Protein AF-A0A2M8Z0W0-F1 (afdb_monomer_lite)

Foldseek 3Di:
DVVQVVLCCQAQVVQQDPVRHGNDDDWPAAAAEDDDPRGNDDDPPFKDWDDDPDFDDSQTDFCCVDPVRADPQLRDGTLNQQVLVVDPNSDDRYGRDDGWMAGSVVSHTHTRPPVCPVVCCLPVVVVVDDPPDDRPCDPVCPVVVVVVVD

Organism: NCBI:txid1286362

Radius of gyration: 17.63 Å; chains: 1; bounding box: 48×37×43 Å

pLDDT: mean 85.85, std 10.78, range [48.62, 96.5]

Structure (mmCIF, N/CA/C/O backbone):
data_AF-A0A2M8Z0W0-F1
#
_entry.id   AF-A0A2M8Z0W0-F1
#
loop_
_atom_site.group_PDB
_atom_site.id
_atom_site.type_symbol
_atom_site.label_atom_id
_atom_site.label_alt_id
_atom_site.label_comp_id
_atom_site.label_asym_id
_atom_site.label_entity_id
_atom_site.label_seq_id
_atom_site.pdbx_PDB_ins_code
_atom_site.Cartn_x
_atom_site.Cartn_y
_atom_site.Cartn_z
_atom_site.occupancy
_atom_site.B_iso_or_equiv
_atom_site.auth_seq_id
_atom_site.auth_comp_id
_atom_site.auth_asym_id
_atom_site.auth_atom_id
_atom_site.pdbx_PDB_model_num
ATOM 1 N N . MET A 1 1 ? 21.614 -16.793 -16.997 1.00 50.56 1 MET A N 1
ATOM 2 C CA . MET A 1 1 ? 22.663 -16.098 -16.211 1.00 50.56 1 MET A CA 1
ATOM 3 C C . MET A 1 1 ? 22.784 -14.624 -16.584 1.00 50.56 1 MET A C 1
ATOM 5 O O . MET A 1 1 ? 22.852 -13.829 -15.664 1.00 50.56 1 MET A O 1
ATOM 9 N N . ALA A 1 2 ? 22.764 -14.242 -17.869 1.00 58.88 2 ALA A N 1
ATOM 10 C CA . ALA A 1 2 ? 22.832 -12.830 -18.279 1.00 58.88 2 ALA A CA 1
ATOM 11 C C . ALA A 1 2 ? 21.636 -11.981 -17.793 1.00 58.88 2 ALA A C 1
ATOM 13 O O . ALA A 1 2 ? 21.838 -10.923 -17.215 1.00 58.88 2 ALA A O 1
ATOM 14 N N . GLU A 1 3 ? 20.414 -12.502 -17.926 1.00 66.62 3 GLU A N 1
ATOM 15 C CA . GLU A 1 3 ? 19.173 -11.793 -17.571 1.00 66.62 3 GLU A CA 1
ATOM 16 C C . GLU A 1 3 ? 19.078 -11.438 -16.075 1.00 66.62 3 GLU A C 1
ATOM 18 O O . GLU A 1 3 ? 18.750 -10.317 -15.714 1.00 66.62 3 GLU A O 1
ATOM 23 N N . GLY A 1 4 ? 19.462 -12.357 -15.180 1.00 65.56 4 GLY A N 1
ATOM 24 C CA . GLY A 1 4 ? 19.448 -12.093 -13.735 1.00 65.56 4 GLY A CA 1
ATOM 25 C C . GLY A 1 4 ? 20.476 -11.048 -13.284 1.00 65.56 4 GLY A C 1
ATOM 26 O O . GLY A 1 4 ? 20.225 -10.320 -12.328 1.00 65.56 4 GLY A O 1
ATOM 27 N N . ILE A 1 5 ? 21.618 -10.955 -13.976 1.00 73.12 5 ILE A N 1
ATOM 28 C CA . ILE A 1 5 ? 22.618 -9.911 -13.717 1.00 73.12 5 ILE A CA 1
ATOM 29 C C . ILE A 1 5 ? 22.076 -8.571 -14.197 1.00 73.12 5 ILE A C 1
ATOM 31 O O . ILE A 1 5 ? 22.091 -7.616 -13.440 1.00 73.12 5 ILE A O 1
ATOM 35 N N . GLU A 1 6 ? 21.542 -8.505 -15.413 1.00 77.69 6 GLU A N 1
ATOM 36 C CA . GLU A 1 6 ? 20.962 -7.278 -15.963 1.00 77.69 6 GLU A CA 1
ATOM 37 C C . GLU A 1 6 ? 19.828 -6.726 -15.089 1.00 77.69 6 GLU A C 1
ATOM 39 O O . GLU A 1 6 ? 19.795 -5.538 -14.778 1.00 77.69 6 GLU A O 1
ATOM 44 N N . VAL A 1 7 ? 18.950 -7.604 -14.608 1.00 72.81 7 VAL A N 1
ATOM 45 C CA . VAL A 1 7 ? 17.871 -7.257 -13.678 1.00 72.81 7 VAL A CA 1
ATOM 46 C C . VAL A 1 7 ? 18.428 -6.738 -12.345 1.00 72.81 7 VAL A C 1
ATOM 48 O O . VAL A 1 7 ? 17.967 -5.717 -11.837 1.00 72.81 7 VAL A O 1
ATOM 51 N N . PHE A 1 8 ? 19.470 -7.368 -11.793 1.00 74.12 8 PHE A N 1
ATOM 52 C CA . PHE A 1 8 ? 20.134 -6.852 -10.593 1.00 74.12 8 PHE A CA 1
ATOM 53 C C . PHE A 1 8 ? 20.763 -5.467 -10.823 1.00 74.12 8 PHE A C 1
ATOM 55 O O . PHE A 1 8 ? 20.612 -4.553 -10.012 1.00 74.12 8 PHE A O 1
ATOM 62 N N . GLU A 1 9 ? 21.469 -5.305 -11.935 1.00 80.56 9 GLU A N 1
ATOM 63 C CA . GLU A 1 9 ? 22.160 -4.074 -12.302 1.00 80.56 9 GLU A CA 1
ATOM 64 C C . GLU A 1 9 ? 21.176 -2.914 -12.476 1.00 80.56 9 GLU A C 1
ATOM 66 O O . GLU A 1 9 ? 21.396 -1.833 -11.931 1.00 80.56 9 GLU A O 1
ATOM 71 N N . ASN A 1 10 ? 20.056 -3.157 -13.156 1.00 79.81 10 ASN A N 1
ATOM 72 C CA . ASN A 1 10 ? 19.038 -2.145 -13.414 1.00 79.81 10 ASN A CA 1
ATOM 73 C C . ASN A 1 10 ? 18.260 -1.741 -12.152 1.00 79.81 10 ASN A C 1
ATOM 75 O O . ASN A 1 10 ? 17.876 -0.580 -12.040 1.00 79.81 10 ASN A O 1
ATOM 79 N N . THR A 1 11 ? 18.059 -2.662 -11.202 1.00 76.19 11 THR A N 1
ATOM 80 C CA . THR A 1 11 ? 17.194 -2.427 -10.030 1.00 76.19 11 THR A CA 1
ATOM 81 C C . THR A 1 11 ? 17.943 -2.091 -8.736 1.00 76.19 11 THR A C 1
ATOM 83 O O . THR A 1 11 ? 17.380 -1.459 -7.848 1.00 76.19 11 THR A O 1
ATOM 86 N N . PHE A 1 12 ? 19.200 -2.519 -8.566 1.00 80.12 12 PHE A N 1
ATOM 87 C CA . PHE A 1 12 ? 19.916 -2.355 -7.288 1.00 80.12 12 PHE A CA 1
ATOM 88 C C . PHE A 1 12 ? 21.160 -1.483 -7.383 1.00 80.12 12 PHE A C 1
ATOM 90 O O . PHE A 1 12 ? 21.545 -0.880 -6.377 1.00 80.12 12 PHE A O 1
ATOM 97 N N . ARG A 1 13 ? 21.814 -1.391 -8.551 1.00 82.50 13 ARG A N 1
ATOM 98 C CA . ARG A 1 13 ? 23.113 -0.705 -8.652 1.00 82.50 13 ARG A CA 1
ATOM 99 C C . ARG A 1 13 ? 23.037 0.745 -8.196 1.00 82.50 13 ARG A C 1
ATOM 101 O O . ARG A 1 13 ? 23.937 1.206 -7.504 1.00 82.50 13 ARG A O 1
ATOM 108 N N . HIS A 1 14 ? 21.964 1.451 -8.539 1.00 82.81 14 HIS A N 1
ATOM 109 C CA . HIS A 1 14 ? 21.802 2.861 -8.185 1.00 82.81 14 HIS A CA 1
ATOM 110 C C . HIS A 1 14 ? 21.625 3.091 -6.667 1.00 82.81 14 HIS A C 1
ATOM 112 O O . HIS A 1 14 ? 21.784 4.221 -6.199 1.00 82.81 14 HIS A O 1
ATOM 118 N N . GLN A 1 15 ? 21.319 2.046 -5.884 1.00 83.81 15 GLN A N 1
ATOM 119 C CA . GLN A 1 15 ? 21.233 2.130 -4.422 1.00 83.81 15 GLN A CA 1
ATOM 120 C C . GLN A 1 15 ? 22.614 2.048 -3.765 1.00 83.81 15 GLN A C 1
ATOM 122 O O . GLN A 1 15 ? 22.798 2.597 -2.680 1.00 83.81 15 GLN A O 1
ATOM 127 N N . ILE A 1 16 ? 23.600 1.423 -4.415 1.00 87.38 16 ILE A N 1
ATOM 128 C CA . ILE A 1 16 ? 24.968 1.292 -3.901 1.00 87.38 16 ILE A CA 1
ATOM 129 C C . ILE A 1 16 ? 25.791 2.485 -4.393 1.00 87.38 16 ILE A C 1
ATOM 131 O O . ILE A 1 16 ? 26.168 2.574 -5.560 1.00 87.38 16 ILE A O 1
ATOM 135 N N . GLN A 1 17 ? 26.062 3.425 -3.493 1.00 85.44 17 GLN A N 1
ATOM 136 C CA . GLN A 1 17 ? 26.842 4.621 -3.790 1.00 85.44 17 GLN A CA 1
ATOM 137 C C . GLN A 1 17 ? 28.337 4.288 -3.921 1.00 85.44 17 GLN A C 1
ATOM 139 O O . GLN A 1 17 ? 28.834 3.319 -3.345 1.00 85.44 17 GLN A O 1
ATOM 144 N N . ALA A 1 18 ? 29.083 5.127 -4.645 1.00 86.31 18 ALA A N 1
ATOM 145 C CA . ALA A 1 18 ? 30.526 4.945 -4.843 1.00 86.31 18 ALA A CA 1
ATOM 146 C C . ALA A 1 18 ? 31.340 4.982 -3.531 1.00 86.31 18 ALA A C 1
ATOM 148 O O . ALA A 1 18 ? 32.440 4.440 -3.478 1.00 86.31 18 ALA A O 1
ATOM 149 N N . ASP A 1 19 ? 30.799 5.600 -2.476 1.00 90.88 19 ASP A N 1
ATOM 150 C CA . ASP A 1 19 ? 31.383 5.648 -1.130 1.00 90.88 19 ASP A CA 1
ATOM 151 C C . ASP A 1 19 ? 31.017 4.427 -0.259 1.00 90.88 19 ASP A C 1
ATOM 153 O O . ASP A 1 19 ? 31.362 4.382 0.921 1.00 90.88 19 ASP A O 1
ATOM 157 N N . GLY A 1 20 ? 30.316 3.442 -0.830 1.00 87.00 20 GLY A N 1
ATOM 158 C CA . GLY A 1 20 ? 29.865 2.233 -0.145 1.00 87.00 20 GLY A CA 1
ATOM 159 C C . GLY A 1 20 ? 28.573 2.400 0.659 1.00 87.00 20 GLY A C 1
ATOM 160 O O . GLY A 1 20 ? 28.116 1.425 1.257 1.00 87.00 20 GLY A O 1
ATOM 161 N N . LYS A 1 21 ? 27.953 3.589 0.687 1.00 88.94 21 LYS A N 1
ATOM 162 C CA . LYS A 1 21 ? 26.647 3.769 1.338 1.00 88.94 21 LYS A CA 1
ATOM 163 C C . LYS A 1 21 ? 25.529 3.129 0.524 1.00 88.94 21 LYS A C 1
ATOM 165 O O . LYS A 1 21 ? 25.531 3.162 -0.704 1.00 88.94 21 LYS A O 1
ATOM 170 N N . ILE A 1 22 ? 24.524 2.618 1.227 1.00 86.69 22 ILE A N 1
ATOM 171 C CA . ILE A 1 22 ? 23.273 2.158 0.625 1.00 86.69 22 ILE A CA 1
ATOM 172 C C . ILE A 1 22 ? 22.246 3.280 0.768 1.00 86.69 22 ILE A C 1
ATOM 174 O O . ILE A 1 22 ? 21.864 3.638 1.882 1.00 86.69 22 ILE A O 1
ATOM 178 N N . LYS A 1 23 ? 21.799 3.838 -0.357 1.00 87.06 23 LYS A N 1
ATOM 179 C CA . LYS A 1 23 ? 20.665 4.760 -0.406 1.00 87.06 23 LYS A CA 1
ATOM 180 C C . LYS A 1 23 ? 19.391 3.946 -0.598 1.00 87.06 23 LYS A C 1
ATOM 182 O O . LYS A 1 23 ? 19.149 3.415 -1.680 1.00 87.06 23 LYS A O 1
ATOM 187 N N . VAL A 1 24 ? 18.594 3.844 0.460 1.00 83.25 24 VAL A N 1
ATOM 188 C CA . VAL A 1 24 ? 17.286 3.189 0.398 1.00 83.25 24 VAL A CA 1
ATOM 189 C C . VAL A 1 24 ? 16.349 4.038 -0.462 1.00 83.25 24 VAL A C 1
ATOM 191 O O . VAL A 1 24 ? 16.357 5.266 -0.373 1.00 83.25 24 VAL A O 1
ATOM 194 N N . GLN A 1 25 ? 15.586 3.379 -1.330 1.00 86.44 25 GLN A N 1
ATOM 195 C CA . GLN A 1 25 ? 14.558 4.023 -2.144 1.00 86.44 25 GLN A CA 1
ATOM 196 C C . GLN A 1 25 ? 13.426 4.607 -1.286 1.00 86.44 25 GLN A C 1
ATOM 198 O O . GLN A 1 25 ? 13.138 4.124 -0.191 1.00 86.44 25 GLN A O 1
ATOM 203 N N . ASP A 1 26 ? 12.739 5.599 -1.838 1.00 88.31 26 ASP A N 1
ATOM 204 C CA . ASP A 1 26 ? 11.516 6.158 -1.272 1.00 88.31 26 ASP A CA 1
ATOM 205 C C . ASP A 1 26 ? 10.283 5.276 -1.543 1.00 88.31 26 ASP A C 1
ATOM 207 O O . ASP A 1 26 ? 10.241 4.503 -2.504 1.00 88.31 26 ASP A O 1
ATOM 211 N N . ASN A 1 27 ? 9.232 5.444 -0.729 1.00 89.75 27 ASN A N 1
ATOM 212 C CA . ASN A 1 27 ? 7.917 4.862 -1.018 1.00 89.75 27 ASN A CA 1
ATOM 213 C C . ASN A 1 27 ? 7.336 5.468 -2.310 1.00 89.75 27 ASN A C 1
ATOM 215 O O . ASN A 1 27 ? 7.339 6.688 -2.486 1.00 89.75 27 ASN A O 1
ATOM 219 N N . PHE A 1 28 ? 6.809 4.627 -3.199 1.00 92.69 28 PHE A N 1
ATOM 220 C CA . PHE A 1 28 ? 6.215 5.076 -4.462 1.00 92.69 28 PHE A CA 1
ATOM 221 C C . PHE A 1 28 ? 4.763 5.536 -4.279 1.00 92.69 28 PHE A C 1
ATOM 223 O O . PHE A 1 28 ? 4.343 6.548 -4.833 1.00 92.69 28 PHE A O 1
ATOM 230 N N . PHE A 1 29 ? 4.012 4.839 -3.425 1.00 93.31 29 PHE A N 1
ATOM 231 C CA . PHE A 1 29 ? 2.618 5.122 -3.115 1.00 93.31 29 PHE A CA 1
ATOM 232 C C . PHE A 1 29 ? 2.517 5.761 -1.726 1.00 93.31 29 PHE A C 1
ATOM 234 O O . PHE A 1 29 ? 2.493 5.073 -0.707 1.00 93.31 29 PHE A O 1
ATOM 241 N N . LYS A 1 30 ? 2.456 7.096 -1.686 1.00 89.75 30 LYS A N 1
ATOM 242 C CA . LYS A 1 30 ? 2.398 7.891 -0.440 1.00 89.75 30 LYS A CA 1
ATOM 243 C C . LYS A 1 30 ? 1.057 8.610 -0.229 1.00 89.75 30 LYS A C 1
ATOM 245 O O . LYS A 1 30 ? 0.900 9.365 0.728 1.00 89.75 30 LYS A O 1
ATOM 250 N N . LYS A 1 31 ? 0.087 8.424 -1.132 1.00 90.50 31 LYS A N 1
ATOM 251 C CA . LYS A 1 31 ? -1.207 9.117 -1.067 1.00 90.50 31 LYS A CA 1
ATOM 252 C C . LYS A 1 31 ? -1.972 8.680 0.189 1.00 90.50 31 LYS A C 1
ATOM 254 O O . LYS A 1 31 ? -2.085 7.485 0.469 1.00 90.50 31 LYS A O 1
ATOM 259 N N . LYS A 1 32 ? -2.471 9.655 0.951 1.00 90.81 32 LYS A N 1
ATOM 260 C CA . LYS A 1 32 ? -3.118 9.428 2.249 1.00 90.81 32 LYS A CA 1
ATOM 261 C C . LYS A 1 32 ? -4.535 8.883 2.087 1.00 90.81 32 LYS A C 1
ATOM 263 O O . LYS A 1 32 ? -5.179 9.107 1.060 1.00 90.81 32 LYS A O 1
ATOM 268 N N . PHE A 1 33 ? -5.015 8.194 3.117 1.00 92.69 33 PHE A N 1
ATOM 269 C CA . PHE A 1 33 ? -6.443 7.946 3.296 1.00 92.69 33 PHE A CA 1
ATOM 270 C C . PHE A 1 33 ? -7.077 9.109 4.042 1.00 92.69 33 PHE A C 1
ATOM 272 O O . PHE A 1 33 ? -6.480 9.620 4.987 1.00 92.69 33 PHE A O 1
ATOM 279 N N . GLY A 1 34 ? -8.306 9.455 3.672 1.00 89.62 34 GLY A N 1
ATOM 280 C CA . GLY A 1 34 ? -9.067 10.433 4.428 1.00 89.62 34 GLY A CA 1
ATOM 281 C C . GLY A 1 34 ? -10.356 10.871 3.751 1.00 89.62 34 GLY A C 1
ATOM 282 O O . GLY A 1 34 ? -11.065 10.057 3.155 1.00 89.62 34 GLY A O 1
ATOM 283 N N . ARG A 1 35 ? -10.717 12.137 3.960 1.00 87.00 35 ARG A N 1
ATOM 284 C CA . ARG A 1 35 ? -12.007 12.727 3.555 1.00 87.00 35 ARG A CA 1
ATOM 285 C C . ARG A 1 35 ? -11.839 13.935 2.642 1.00 87.00 35 ARG A C 1
ATOM 287 O O . ARG A 1 35 ? -12.844 14.486 2.196 1.00 87.00 35 ARG A O 1
ATOM 294 N N . GLU A 1 36 ? -10.606 14.364 2.408 1.00 89.31 36 GLU A N 1
ATOM 295 C CA . GLU A 1 36 ? -10.316 15.512 1.566 1.00 89.31 36 GLU A CA 1
ATOM 296 C C . GLU A 1 36 ? -10.273 15.110 0.088 1.00 89.31 36 GLU A C 1
ATOM 298 O O . GLU A 1 36 ? -10.096 13.942 -0.281 1.00 89.31 36 GLU A O 1
ATOM 303 N N . GLU A 1 37 ? -10.471 16.097 -0.785 1.00 87.00 37 GLU A N 1
ATOM 304 C CA . GLU A 1 37 ? -10.364 15.887 -2.222 1.00 87.00 37 GLU A CA 1
ATOM 305 C C . GLU A 1 37 ? -8.929 15.485 -2.581 1.00 87.00 37 GLU A C 1
ATOM 307 O O . GLU A 1 37 ? -7.962 16.130 -2.183 1.00 87.00 37 GLU A O 1
ATOM 312 N N . GLY A 1 38 ? -8.784 14.395 -3.334 1.00 86.69 38 GLY A N 1
ATOM 313 C CA . GLY A 1 38 ? -7.465 13.870 -3.672 1.00 86.69 38 GLY A CA 1
ATOM 314 C C . GLY A 1 38 ? -6.847 12.972 -2.600 1.00 86.69 38 GLY A C 1
ATOM 315 O O . GLY A 1 38 ? -5.679 12.630 -2.739 1.00 86.69 38 GLY A O 1
ATOM 316 N N . GLU A 1 39 ? -7.595 12.513 -1.596 1.00 91.19 39 GLU A N 1
ATOM 317 C CA . GLU A 1 39 ? -7.213 11.382 -0.736 1.00 91.19 39 GLU A CA 1
ATOM 318 C C . GLU A 1 39 ? -7.851 10.070 -1.230 1.00 91.19 39 GLU A C 1
ATOM 320 O O . GLU A 1 39 ? -8.622 10.045 -2.195 1.00 91.19 39 GLU A O 1
ATOM 325 N N . TRP A 1 40 ? -7.465 8.936 -0.647 1.00 93.62 40 TRP A N 1
ATOM 326 C CA . TRP A 1 40 ? -8.166 7.670 -0.856 1.00 93.62 40 TRP A CA 1
ATOM 327 C C . TRP A 1 40 ? -9.356 7.557 0.108 1.00 93.62 40 TRP A C 1
ATOM 329 O O . TRP A 1 40 ? -9.166 7.722 1.317 1.00 93.62 40 TRP A O 1
ATOM 339 N N . PRO A 1 41 ? -10.576 7.273 -0.385 1.00 94.00 41 PRO A N 1
ATOM 340 C CA . PRO A 1 41 ? -11.755 7.175 0.468 1.00 94.00 41 PRO A CA 1
ATOM 341 C C . PRO A 1 41 ? -11.707 5.918 1.339 1.00 94.00 41 PRO A C 1
ATOM 343 O O . PRO A 1 41 ? -11.196 4.880 0.931 1.00 94.00 41 PRO A O 1
ATOM 346 N N . VAL A 1 42 ? -12.273 5.980 2.539 1.00 94.06 42 VAL A N 1
ATOM 347 C CA . VAL A 1 42 ? -12.270 4.857 3.489 1.00 94.06 42 VAL A CA 1
ATOM 348 C C . VAL A 1 42 ? -13.519 3.997 3.283 1.00 94.06 42 VAL A C 1
ATOM 350 O O . VAL A 1 42 ? -14.580 4.258 3.855 1.00 94.06 42 VAL A O 1
ATOM 353 N N . GLU A 1 43 ? -13.393 2.960 2.460 1.00 94.12 43 GLU A N 1
ATOM 354 C CA . GLU A 1 43 ? -14.509 2.123 2.009 1.00 94.12 43 GLU A CA 1
ATOM 355 C C . GLU A 1 43 ? -14.261 0.645 2.335 1.00 94.12 43 GLU A C 1
ATOM 357 O O . GLU A 1 43 ? -13.270 0.050 1.900 1.00 94.12 43 GLU A O 1
ATOM 362 N N . ALA A 1 44 ? -15.177 0.031 3.089 1.00 92.81 44 ALA A N 1
ATOM 363 C CA . ALA A 1 44 ? -15.105 -1.394 3.393 1.00 92.81 44 ALA A CA 1
ATOM 364 C C . ALA A 1 44 ? -15.134 -2.249 2.116 1.00 92.81 44 ALA A C 1
ATOM 366 O O . ALA A 1 44 ? -15.934 -2.020 1.213 1.00 92.81 44 ALA A O 1
ATOM 367 N N . GLY A 1 45 ? -14.264 -3.261 2.060 1.00 93.50 45 GLY A N 1
ATOM 368 C CA . GLY A 1 45 ? -14.188 -4.212 0.945 1.00 93.50 45 GLY A CA 1
ATOM 369 C C . GLY A 1 45 ? -13.474 -3.701 -0.312 1.00 93.50 45 GLY A C 1
ATOM 370 O O . GLY A 1 45 ? -13.280 -4.480 -1.243 1.00 93.50 45 GLY A O 1
ATOM 371 N N . ARG A 1 46 ? -13.045 -2.433 -0.350 1.00 95.44 46 ARG A N 1
ATOM 372 C CA . ARG A 1 46 ? -12.385 -1.843 -1.524 1.00 95.44 46 ARG A CA 1
ATOM 373 C C . ARG A 1 46 ? -10.878 -2.075 -1.593 1.00 95.44 46 ARG A C 1
ATOM 375 O O . ARG A 1 46 ? -10.308 -2.074 -2.676 1.00 95.44 46 ARG A O 1
ATOM 382 N N . TYR A 1 47 ? -10.210 -2.242 -0.459 1.00 96.50 47 TYR A N 1
ATOM 383 C CA . TYR A 1 47 ? -8.750 -2.308 -0.430 1.00 96.50 47 TYR A CA 1
ATOM 384 C C . TYR A 1 47 ? -8.263 -3.697 -0.055 1.00 96.50 47 TYR A C 1
ATOM 386 O O . TYR A 1 47 ? -8.830 -4.359 0.815 1.00 96.50 47 TYR A O 1
ATOM 394 N N . ARG A 1 48 ? -7.181 -4.120 -0.703 1.00 94.81 48 ARG A N 1
ATOM 395 C CA . ARG A 1 48 ? -6.491 -5.378 -0.436 1.00 94.81 48 ARG A CA 1
ATOM 396 C C . ARG A 1 48 ? -5.085 -5.077 0.057 1.00 94.81 48 ARG A C 1
ATOM 398 O O . ARG A 1 48 ? -4.318 -4.414 -0.635 1.00 94.81 48 ARG A O 1
ATOM 405 N N . LEU A 1 49 ? -4.761 -5.554 1.257 1.00 93.50 49 LEU A N 1
ATOM 406 C CA . LEU A 1 49 ? -3.403 -5.520 1.788 1.00 93.50 49 LEU A CA 1
ATOM 407 C C . LEU A 1 49 ? -2.623 -6.704 1.221 1.00 93.50 49 LEU A C 1
ATOM 409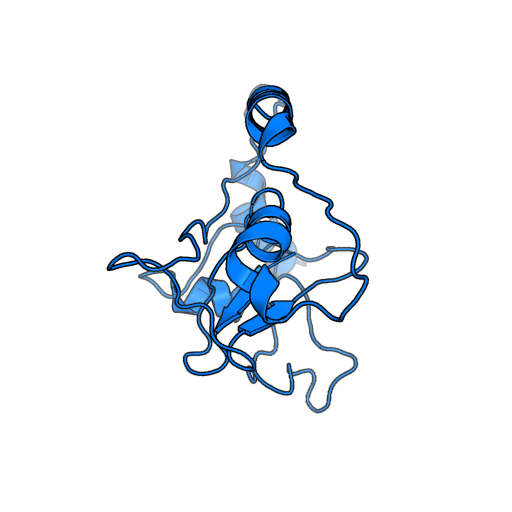 O O . LEU A 1 49 ? -2.983 -7.854 1.463 1.00 93.50 49 LEU A O 1
ATOM 413 N N . LEU A 1 50 ? -1.552 -6.411 0.496 1.00 91.25 50 LEU A N 1
ATOM 414 C CA . LEU A 1 50 ? -0.554 -7.388 0.094 1.00 91.25 50 LEU A CA 1
ATOM 415 C C . LEU A 1 50 ? 0.623 -7.295 1.062 1.00 91.25 50 LEU A C 1
ATOM 417 O O . LEU A 1 50 ? 1.226 -6.234 1.253 1.00 91.25 50 LEU A O 1
ATOM 421 N N . TRP A 1 51 ? 0.933 -8.420 1.692 1.00 86.50 51 TRP A N 1
ATOM 422 C CA . TRP A 1 51 ? 2.009 -8.566 2.661 1.00 86.50 51 TRP A CA 1
ATOM 423 C C . TRP A 1 51 ? 2.616 -9.960 2.527 1.00 86.50 51 TRP A C 1
ATOM 425 O O . TRP A 1 51 ? 1.929 -10.897 2.129 1.00 86.50 51 TRP A O 1
ATOM 435 N N . MET A 1 52 ? 3.894 -10.096 2.882 1.00 76.50 52 MET A N 1
ATOM 436 C CA . MET A 1 52 ? 4.558 -11.393 2.936 1.00 76.50 52 MET A CA 1
ATOM 437 C C . MET A 1 52 ? 5.551 -11.460 4.107 1.00 76.50 52 MET A C 1
ATOM 439 O O . MET A 1 52 ? 6.126 -10.431 4.476 1.00 76.50 52 MET A O 1
ATOM 443 N N . PRO A 1 53 ? 5.812 -12.660 4.656 1.00 66.50 53 PRO A N 1
ATOM 444 C CA . PRO A 1 53 ? 6.759 -12.847 5.755 1.00 66.50 53 PRO A CA 1
ATOM 445 C C . PRO A 1 53 ? 8.232 -12.617 5.366 1.00 66.50 53 PRO A C 1
ATOM 447 O O . PRO A 1 53 ? 9.040 -12.322 6.243 1.00 66.50 53 PRO A O 1
ATOM 450 N N . ALA A 1 54 ? 8.602 -12.713 4.081 1.00 61.75 54 ALA A N 1
ATOM 451 C CA . ALA A 1 54 ? 9.944 -12.379 3.591 1.00 61.75 54 ALA A CA 1
ATOM 452 C C . ALA A 1 54 ? 9.925 -11.931 2.117 1.00 61.75 54 ALA A C 1
ATOM 454 O O . ALA A 1 54 ? 9.487 -12.687 1.258 1.00 61.75 54 ALA A O 1
ATOM 455 N N . CYS A 1 55 ? 10.420 -10.722 1.822 1.00 56.94 55 CYS A N 1
ATOM 456 C CA . CYS A 1 55 ? 10.508 -10.159 0.466 1.00 56.94 55 CYS A CA 1
ATOM 457 C C . CYS A 1 55 ? 11.872 -10.459 -0.163 1.00 56.94 55 CYS A C 1
ATOM 459 O O . CYS A 1 55 ? 12.863 -9.829 0.206 1.00 56.94 55 CYS A O 1
ATOM 461 N N . SER A 1 56 ? 11.944 -11.426 -1.084 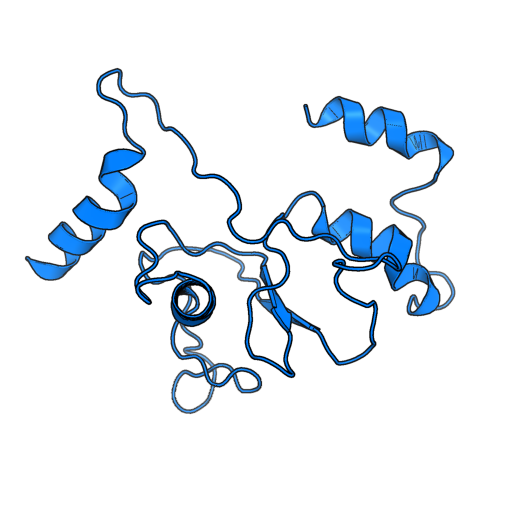1.00 48.62 56 SER A N 1
ATOM 462 C CA . SER A 1 56 ? 13.231 -11.935 -1.582 1.00 48.62 56 SER A CA 1
ATOM 463 C C . SER A 1 56 ? 13.601 -11.565 -3.023 1.00 48.62 56 SER A C 1
ATOM 465 O O . SER A 1 56 ? 14.768 -11.739 -3.369 1.00 48.62 56 SER A O 1
ATOM 467 N N . HIS A 1 57 ? 12.692 -11.094 -3.891 1.00 56.84 57 HIS A N 1
ATOM 468 C CA . HIS A 1 57 ? 12.953 -11.097 -5.347 1.00 56.84 57 HIS A CA 1
ATOM 469 C C . HIS A 1 57 ? 12.852 -9.734 -6.043 1.00 56.84 57 HIS A C 1
ATOM 471 O O . HIS A 1 57 ? 12.141 -8.830 -5.612 1.00 56.84 57 HIS A O 1
ATOM 477 N N . VAL A 1 58 ? 13.550 -9.627 -7.181 1.00 56.72 58 VAL A N 1
ATOM 478 C CA . VAL A 1 58 ? 13.688 -8.398 -7.981 1.00 56.72 58 VAL A CA 1
ATOM 479 C C . VAL A 1 58 ? 12.383 -7.964 -8.660 1.00 56.72 58 VAL A C 1
ATOM 481 O O . VAL A 1 58 ? 12.112 -6.774 -8.760 1.00 56.72 58 VAL A O 1
ATOM 484 N N . HIS A 1 59 ? 11.532 -8.918 -9.045 1.00 58.78 59 HIS A N 1
ATOM 485 C CA . HIS A 1 59 ? 10.173 -8.649 -9.541 1.00 58.78 59 HIS A CA 1
ATOM 486 C C . HIS A 1 59 ? 9.127 -8.561 -8.411 1.00 58.78 59 HIS A C 1
ATOM 488 O O . HIS A 1 59 ? 7.929 -8.430 -8.665 1.00 58.78 59 HIS A O 1
ATOM 494 N N . GLY A 1 60 ? 9.569 -8.632 -7.152 1.00 66.38 60 GLY A N 1
ATOM 495 C CA . GLY A 1 60 ? 8.699 -8.733 -5.987 1.00 66.38 60 GLY A CA 1
ATOM 496 C C . GLY A 1 60 ? 8.131 -10.138 -5.786 1.00 66.38 60 GLY A 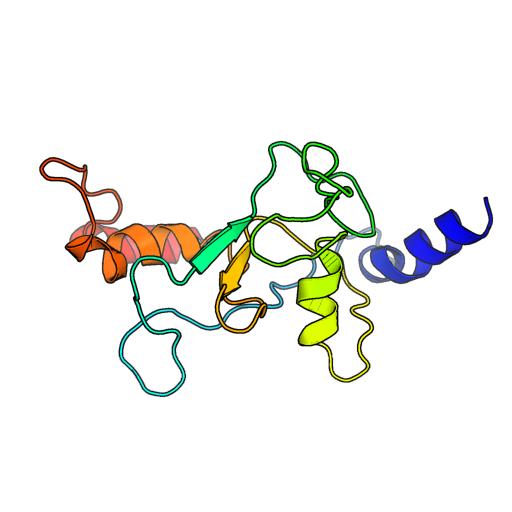C 1
ATOM 497 O O . GLY A 1 60 ? 8.733 -11.141 -6.166 1.00 66.38 60 GLY A O 1
ATOM 498 N N . TRP A 1 61 ? 6.979 -10.208 -5.129 1.00 70.62 61 TRP A N 1
ATOM 499 C CA . TRP A 1 61 ? 6.302 -11.459 -4.786 1.00 70.62 61 TRP A CA 1
ATOM 500 C C . TRP A 1 61 ? 5.503 -12.034 -5.955 1.00 70.62 61 TRP A C 1
ATOM 502 O O . TRP A 1 61 ? 4.953 -11.277 -6.755 1.00 70.62 61 TRP A O 1
ATOM 512 N N . VAL A 1 62 ? 5.443 -13.366 -6.003 1.00 75.88 62 VAL A N 1
ATOM 513 C CA . VAL A 1 62 ? 4.595 -14.159 -6.898 1.00 75.88 62 VAL A CA 1
ATOM 514 C C . VAL A 1 62 ? 3.580 -14.911 -6.056 1.00 75.88 62 VAL A C 1
ATOM 516 O O . VAL A 1 62 ? 3.936 -15.492 -5.030 1.00 75.88 62 VAL A O 1
ATOM 519 N N . PHE A 1 63 ? 2.339 -14.956 -6.522 1.00 79.50 63 PHE A N 1
ATOM 520 C CA . PHE A 1 63 ? 1.221 -15.628 -5.866 1.00 79.50 63 PHE A CA 1
ATOM 521 C C . PHE A 1 63 ? 1.257 -17.142 -6.116 1.00 79.50 63 PHE A C 1
ATOM 523 O O . PHE A 1 63 ? 0.304 -17.728 -6.608 1.00 79.50 63 PHE A O 1
ATOM 530 N N . THR A 1 64 ? 2.382 -17.795 -5.802 1.00 78.56 64 THR A N 1
ATOM 531 C CA . THR A 1 64 ? 2.638 -19.212 -6.135 1.00 78.56 64 THR A CA 1
ATOM 532 C C . THR A 1 64 ? 1.673 -20.194 -5.470 1.00 78.56 64 THR A C 1
ATOM 534 O O . THR A 1 64 ? 1.607 -21.352 -5.869 1.00 78.56 64 THR A O 1
ATOM 537 N N . GLU A 1 65 ? 0.974 -19.765 -4.418 1.00 82.62 65 GLU A N 1
ATOM 538 C CA . GLU A 1 65 ? -0.021 -20.580 -3.712 1.00 82.62 65 GLU A CA 1
ATOM 539 C C . GLU A 1 65 ? -1.427 -20.469 -4.328 1.00 82.62 65 GLU A C 1
ATOM 541 O O . GLU A 1 65 ? -2.307 -21.260 -3.987 1.00 82.62 65 GLU A O 1
ATOM 546 N N . ASP A 1 66 ? -1.639 -19.525 -5.249 1.00 85.69 66 ASP A N 1
ATOM 547 C CA . ASP A 1 66 ? -2.924 -19.272 -5.893 1.00 85.69 66 ASP A CA 1
ATOM 548 C C . ASP A 1 66 ? -3.021 -19.935 -7.287 1.00 85.69 66 ASP A C 1
ATOM 550 O O . ASP A 1 66 ? -2.004 -20.166 -7.955 1.00 85.69 66 ASP A O 1
ATOM 554 N N . PRO A 1 67 ? -4.244 -20.243 -7.772 1.00 87.62 67 PRO A N 1
ATOM 555 C CA . PRO A 1 67 ? -4.455 -20.753 -9.124 1.00 87.62 67 PRO A CA 1
ATOM 556 C C . PRO A 1 67 ? -3.845 -19.842 -10.193 1.00 87.62 67 PRO A C 1
ATOM 558 O O . PRO A 1 67 ? -3.947 -18.618 -10.117 1.00 87.62 67 PRO A O 1
ATOM 561 N N . ASP A 1 68 ? -3.221 -20.453 -11.202 1.00 87.81 68 ASP A N 1
ATOM 562 C CA . ASP A 1 68 ? -2.495 -19.761 -12.277 1.00 87.81 68 ASP A CA 1
ATOM 563 C C . ASP A 1 68 ? -1.386 -18.810 -11.782 1.00 87.81 68 ASP A C 1
ATOM 565 O O . ASP A 1 68 ? -0.934 -17.945 -12.535 1.00 87.81 68 ASP A O 1
ATOM 569 N N . GLU A 1 69 ? -0.948 -18.978 -10.527 1.00 90.00 69 GLU A N 1
ATOM 570 C CA . GLU A 1 69 ? 0.056 -18.159 -9.846 1.00 90.00 69 GLU A CA 1
ATOM 571 C C . GLU A 1 69 ? -0.316 -16.666 -9.805 1.00 90.00 69 GLU A C 1
ATOM 573 O O . GLU A 1 69 ? 0.543 -15.788 -9.934 1.00 90.00 69 GLU A O 1
ATOM 578 N N . LYS A 1 70 ? -1.614 -16.362 -9.676 1.00 90.50 70 LYS A N 1
ATOM 579 C CA . LYS A 1 70 ? -2.149 -14.995 -9.712 1.00 90.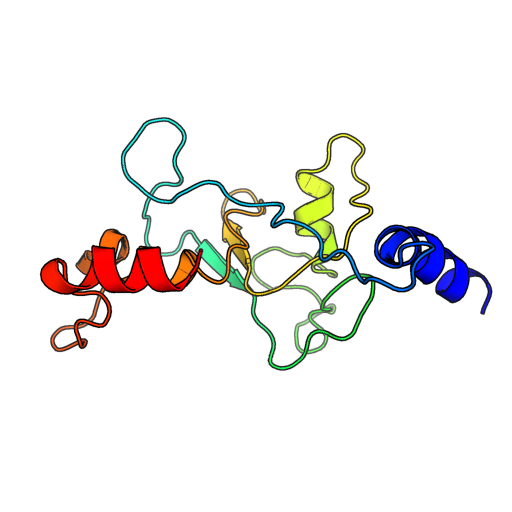50 70 LYS A CA 1
ATOM 580 C C . LYS A 1 70 ? -2.932 -14.645 -8.464 1.00 90.50 70 LYS A C 1
ATOM 582 O O . LYS A 1 70 ? -3.713 -15.450 -7.971 1.00 90.50 70 LYS A O 1
ATOM 587 N N . ASP A 1 71 ? -2.826 -13.387 -8.040 1.00 91.38 71 ASP A N 1
ATOM 588 C CA . ASP A 1 71 ? -3.695 -12.864 -6.992 1.00 91.38 71 ASP A CA 1
ATOM 589 C C . ASP A 1 71 ? -5.169 -13.016 -7.414 1.00 91.38 71 ASP A C 1
ATOM 591 O O . ASP A 1 71 ? -5.561 -12.488 -8.462 1.00 91.38 71 ASP A O 1
ATOM 595 N N . PRO A 1 72 ? -6.019 -13.675 -6.610 1.00 91.31 72 PRO A N 1
ATOM 596 C CA . PRO A 1 72 ? -7.385 -14.006 -7.013 1.00 91.31 72 PRO A CA 1
ATOM 597 C C . PRO A 1 72 ? -8.305 -12.784 -7.132 1.00 91.31 72 PRO A C 1
ATOM 599 O O . PRO A 1 72 ? -9.409 -12.899 -7.661 1.00 91.31 72 PRO A O 1
ATOM 602 N N . VAL A 1 73 ? -7.885 -11.619 -6.627 1.00 92.88 73 VAL A N 1
ATOM 603 C CA . VAL A 1 73 ? -8.673 -10.381 -6.659 1.00 92.88 73 VAL A CA 1
ATOM 604 C C . VAL A 1 73 ? -8.146 -9.426 -7.727 1.00 92.88 73 VAL A C 1
ATOM 606 O O . VAL A 1 73 ? -8.918 -8.878 -8.506 1.00 92.88 73 VAL A O 1
ATOM 609 N N . LEU A 1 74 ? -6.833 -9.218 -7.767 1.00 92.62 74 LEU A N 1
ATOM 610 C CA . LEU A 1 74 ? -6.166 -8.241 -8.627 1.00 92.62 74 LEU A CA 1
ATOM 611 C C . LEU A 1 74 ? -5.719 -8.832 -9.971 1.00 92.62 74 LEU A C 1
ATOM 613 O O . LEU A 1 74 ? -5.370 -8.072 -10.877 1.00 92.62 74 LEU A O 1
ATOM 617 N N . GLY A 1 75 ? -5.683 -10.164 -10.094 1.00 92.06 75 GLY A N 1
ATOM 618 C CA . GLY A 1 75 ? -5.284 -10.885 -11.305 1.00 92.06 75 GLY A CA 1
ATOM 619 C C . GLY A 1 75 ? -3.814 -10.714 -11.702 1.00 92.06 75 GLY A C 1
ATOM 620 O O . GLY A 1 75 ? -3.458 -11.050 -12.832 1.00 92.06 75 GLY A O 1
ATOM 621 N N . ILE A 1 76 ? -2.982 -10.170 -10.809 1.00 91.38 76 ILE A N 1
ATOM 622 C CA . ILE A 1 76 ? -1.545 -9.951 -11.026 1.00 91.38 76 ILE A CA 1
ATOM 623 C C . ILE A 1 76 ? -0.761 -11.226 -10.752 1.00 91.38 76 ILE A C 1
ATOM 625 O O . ILE A 1 76 ? -1.077 -11.957 -9.819 1.00 91.38 76 ILE A O 1
ATOM 629 N N . HIS A 1 77 ? 0.279 -11.459 -11.536 1.00 89.25 77 HIS A N 1
ATOM 630 C CA . HIS A 1 77 ? 1.217 -12.556 -11.349 1.00 89.25 77 HIS A CA 1
ATOM 631 C C . HIS A 1 77 ? 2.429 -12.117 -10.509 1.00 89.25 77 HIS A C 1
ATOM 633 O O . HIS A 1 77 ? 2.850 -12.831 -9.600 1.00 89.25 77 HIS A O 1
ATOM 639 N N . TYR A 1 78 ? 2.927 -10.897 -10.738 1.00 89.25 78 TYR A N 1
ATOM 640 C CA . TYR A 1 78 ? 3.992 -10.263 -9.957 1.00 89.25 78 TYR A CA 1
ATOM 641 C C . TYR A 1 78 ? 3.509 -9.003 -9.238 1.00 89.25 78 TYR A C 1
ATOM 643 O O . TYR A 1 78 ? 2.770 -8.190 -9.794 1.00 89.25 78 TYR A O 1
ATOM 651 N N . LEU A 1 79 ? 4.031 -8.755 -8.032 1.00 89.69 79 LEU A N 1
ATOM 652 C CA . LEU A 1 79 ? 3.802 -7.496 -7.312 1.00 89.69 79 LEU A CA 1
ATOM 653 C C . LEU A 1 79 ? 4.217 -6.259 -8.134 1.00 89.69 79 LEU A C 1
ATOM 655 O O . LEU A 1 79 ? 3.553 -5.223 -8.051 1.00 89.69 79 LEU A O 1
ATOM 659 N N . LYS A 1 80 ? 5.281 -6.367 -8.947 1.00 90.50 80 LYS A N 1
ATOM 660 C CA . LYS A 1 80 ? 5.751 -5.290 -9.838 1.00 90.50 80 LYS A CA 1
ATOM 661 C C . LYS A 1 80 ? 4.649 -4.758 -10.757 1.00 90.50 80 LYS A C 1
ATOM 663 O O . LYS A 1 80 ? 4.625 -3.561 -11.012 1.00 90.50 80 LYS A O 1
ATOM 668 N N . GLU A 1 81 ? 3.685 -5.585 -11.162 1.00 92.56 81 GLU A N 1
ATOM 669 C CA . GLU A 1 81 ? 2.593 -5.159 -12.047 1.00 92.56 81 GLU A CA 1
ATOM 670 C C . GLU A 1 81 ? 1.740 -4.029 -11.452 1.00 92.56 81 GLU A C 1
ATOM 672 O O . GLU A 1 81 ? 1.196 -3.216 -12.195 1.00 92.56 81 GLU A O 1
ATOM 677 N N . ILE A 1 82 ? 1.637 -3.932 -10.121 1.00 93.94 82 ILE A N 1
ATOM 678 C CA . ILE A 1 82 ? 0.965 -2.797 -9.467 1.00 93.94 82 ILE A CA 1
ATOM 679 C C . ILE A 1 82 ? 1.748 -1.501 -9.693 1.00 93.94 82 ILE A C 1
ATOM 681 O O . ILE A 1 82 ? 1.156 -0.459 -9.962 1.00 93.94 82 ILE A O 1
ATOM 685 N N . TYR A 1 83 ? 3.072 -1.565 -9.588 1.00 93.56 83 TYR A N 1
ATOM 686 C CA . TYR A 1 83 ? 3.955 -0.417 -9.769 1.00 93.56 83 TYR A CA 1
ATOM 687 C C . TYR A 1 83 ? 4.051 -0.008 -11.240 1.00 93.56 83 TYR A C 1
ATOM 689 O O . TYR A 1 83 ? 3.997 1.180 -11.552 1.00 93.56 83 TYR A O 1
ATOM 697 N N . ASP A 1 84 ? 4.119 -0.983 -12.145 1.00 93.19 84 ASP A N 1
ATOM 698 C CA . ASP A 1 84 ? 4.170 -0.752 -13.590 1.00 93.19 84 ASP A CA 1
ATOM 699 C C . ASP A 1 84 ? 2.928 -0.002 -14.084 1.00 93.19 84 ASP A C 1
ATOM 701 O O . ASP A 1 84 ? 3.051 0.939 -14.860 1.00 93.19 84 ASP A O 1
ATOM 705 N N . ARG A 1 85 ? 1.734 -0.324 -13.565 1.00 92.81 85 ARG A N 1
ATOM 706 C CA . ARG A 1 85 ? 0.476 0.367 -13.923 1.00 92.81 85 ARG A CA 1
ATOM 707 C C . ARG A 1 85 ? 0.475 1.868 -13.646 1.00 92.81 85 ARG A C 1
ATOM 709 O O . ARG A 1 85 ? -0.222 2.605 -14.340 1.00 92.81 85 ARG A O 1
ATOM 716 N N . ASP A 1 86 ? 1.190 2.300 -12.612 1.00 90.19 86 ASP A N 1
ATOM 717 C CA . ASP A 1 86 ? 1.248 3.700 -12.185 1.00 90.19 86 ASP A CA 1
ATOM 718 C C . ASP A 1 86 ? 2.590 4.368 -12.551 1.00 90.19 86 ASP A C 1
ATOM 720 O O . ASP A 1 86 ? 2.802 5.546 -12.256 1.00 90.19 86 ASP A O 1
ATOM 724 N N . THR A 1 87 ? 3.474 3.651 -13.254 1.00 91.38 87 THR A N 1
ATOM 725 C CA . THR A 1 87 ? 4.699 4.208 -13.838 1.00 91.38 87 THR A CA 1
ATOM 726 C C . THR A 1 87 ? 4.409 4.703 -15.265 1.00 91.38 87 THR A C 1
ATOM 728 O O . THR A 1 87 ? 3.854 3.947 -16.060 1.00 91.38 87 THR A O 1
ATOM 731 N N . PRO A 1 88 ? 4.765 5.950 -15.641 1.00 89.81 88 PRO A N 1
ATOM 732 C CA . PRO A 1 88 ? 4.379 6.534 -16.933 1.00 89.81 88 PRO A CA 1
ATOM 733 C C . PRO A 1 88 ? 4.776 5.744 -18.189 1.00 89.81 88 PRO A C 1
ATOM 735 O O . PRO A 1 88 ? 4.055 5.791 -19.183 1.00 89.81 88 PRO A O 1
ATOM 738 N N . ASP A 1 89 ? 5.913 5.050 -18.166 1.00 91.12 89 ASP A N 1
ATOM 739 C CA . ASP A 1 89 ? 6.415 4.218 -19.267 1.00 91.12 89 ASP A CA 1
ATOM 740 C C . ASP A 1 89 ? 6.072 2.728 -19.104 1.00 91.12 89 ASP A C 1
ATOM 742 O O . ASP A 1 89 ? 6.448 1.912 -19.945 1.00 91.12 89 ASP A O 1
ATOM 746 N N . GLY A 1 90 ? 5.328 2.377 -18.050 1.00 91.69 90 GLY A N 1
ATOM 747 C CA . GLY A 1 90 ? 4.944 1.007 -17.742 1.00 91.69 90 GLY A CA 1
ATOM 748 C C . GLY A 1 90 ? 6.076 0.141 -17.194 1.00 91.69 90 GLY A C 1
ATOM 749 O O . GLY A 1 90 ? 5.893 -1.071 -17.114 1.00 91.69 90 GLY A O 1
ATOM 750 N N . ASP A 1 91 ? 7.232 0.717 -16.842 1.00 89.50 91 ASP A N 1
ATOM 751 C CA . ASP A 1 91 ? 8.383 -0.059 -16.385 1.00 89.50 91 ASP A CA 1
ATOM 752 C C . ASP A 1 91 ? 9.044 0.539 -15.139 1.00 89.50 91 ASP A C 1
ATOM 754 O O . ASP A 1 91 ? 10.039 1.268 -15.190 1.00 89.50 91 ASP A O 1
ATOM 758 N N . TYR A 1 92 ? 8.491 0.181 -13.982 1.00 89.19 92 TYR A N 1
ATOM 759 C CA . TYR A 1 92 ? 9.026 0.558 -12.685 1.00 89.19 92 TYR A CA 1
ATOM 760 C C . TYR A 1 92 ? 10.432 -0.020 -12.476 1.00 89.19 92 TYR A C 1
ATOM 762 O O . TYR A 1 92 ? 10.623 -1.235 -12.424 1.00 89.19 92 TYR A O 1
ATOM 770 N N . LYS A 1 93 ? 11.426 0.863 -12.340 1.00 85.81 93 LYS A N 1
ATOM 771 C CA . LYS A 1 93 ? 12.852 0.488 -12.249 1.00 85.81 93 LYS A CA 1
ATOM 772 C C . LYS A 1 93 ? 13.330 0.161 -10.837 1.00 85.81 93 LYS A C 1
ATOM 774 O O . LYS A 1 93 ? 14.338 -0.519 -10.668 1.00 85.81 93 LYS A O 1
ATOM 779 N N . GLU A 1 94 ? 12.609 0.654 -9.842 1.00 87.25 94 GLU A N 1
ATOM 780 C CA . GLU A 1 94 ? 12.916 0.489 -8.424 1.00 87.25 94 GLU A CA 1
ATOM 781 C C . GLU A 1 94 ? 12.336 -0.833 -7.887 1.00 87.25 94 GLU A C 1
ATOM 783 O O . GLU A 1 94 ? 11.641 -1.567 -8.592 1.00 87.25 94 GLU A O 1
ATOM 788 N N . ARG A 1 95 ? 12.600 -1.170 -6.617 1.00 86.94 95 ARG A N 1
ATOM 789 C CA . ARG A 1 95 ? 12.100 -2.438 -6.056 1.00 86.94 95 ARG A CA 1
ATOM 790 C C . ARG A 1 95 ? 10.622 -2.327 -5.684 1.00 86.94 95 ARG A C 1
ATOM 792 O O . ARG A 1 95 ? 10.282 -1.441 -4.901 1.00 86.94 95 ARG A O 1
ATOM 799 N N . PRO A 1 96 ? 9.740 -3.226 -6.140 1.00 88.88 96 PRO A N 1
ATOM 800 C CA . PRO A 1 96 ? 8.389 -3.304 -5.598 1.00 88.88 96 PRO A CA 1
ATOM 801 C C . PRO A 1 96 ? 8.449 -3.778 -4.136 1.00 88.88 96 PRO A C 1
ATOM 803 O O . PRO A 1 96 ? 9.128 -4.759 -3.825 1.00 88.88 96 PRO A O 1
ATOM 806 N N . THR A 1 97 ? 7.767 -3.084 -3.223 1.00 87.62 97 THR A N 1
ATOM 807 C CA . THR A 1 97 ? 7.862 -3.336 -1.775 1.00 87.62 97 THR A CA 1
ATOM 808 C C . THR A 1 97 ? 6.530 -3.761 -1.168 1.00 87.62 97 THR A C 1
ATOM 810 O O . THR A 1 97 ? 5.456 -3.398 -1.638 1.00 87.62 97 THR A O 1
ATOM 813 N N . VAL A 1 98 ? 6.612 -4.494 -0.060 1.00 89.25 98 VAL A N 1
ATOM 814 C CA . VAL A 1 98 ? 5.487 -4.748 0.848 1.00 89.25 98 VAL A CA 1
ATOM 815 C C . VAL A 1 98 ? 5.764 -4.101 2.214 1.00 89.25 98 VAL A C 1
ATOM 817 O O . VAL A 1 98 ? 6.936 -3.891 2.538 1.00 89.25 98 VAL A O 1
ATOM 820 N N . PRO A 1 99 ? 4.739 -3.838 3.046 1.00 91.62 99 PRO A N 1
ATOM 821 C CA . PRO A 1 99 ? 3.312 -3.939 2.736 1.00 91.62 99 PRO A CA 1
ATOM 822 C C . PRO A 1 99 ? 2.880 -2.937 1.661 1.00 91.62 99 PRO A C 1
ATOM 824 O O . PRO A 1 99 ? 3.452 -1.857 1.541 1.00 91.62 99 PRO A O 1
ATOM 827 N N . ILE A 1 100 ? 1.853 -3.296 0.895 1.00 92.75 100 ILE A N 1
ATOM 828 C CA . ILE A 1 100 ? 1.176 -2.380 -0.024 1.00 92.75 100 ILE A CA 1
ATOM 829 C C . ILE A 1 100 ? -0.331 -2.607 0.031 1.00 92.75 100 ILE A C 1
ATOM 831 O O . ILE A 1 100 ? -0.812 -3.737 -0.004 1.00 92.75 100 ILE A O 1
ATOM 835 N N . LEU A 1 101 ? -1.082 -1.516 0.123 1.00 95.00 101 LEU A N 1
ATOM 836 C CA . LEU A 1 101 ? -2.517 -1.503 -0.116 1.00 95.00 101 LEU A CA 1
ATOM 837 C C . LEU A 1 101 ? -2.767 -1.276 -1.605 1.00 95.00 101 LEU A C 1
ATOM 839 O O . LEU A 1 101 ? -2.185 -0.367 -2.196 1.00 95.00 101 LEU A O 1
ATOM 843 N N . ALA A 1 102 ? -3.649 -2.080 -2.188 1.00 95.31 102 ALA A N 1
ATOM 844 C CA . ALA A 1 102 ? -4.131 -1.934 -3.555 1.00 95.31 102 ALA A CA 1
ATOM 845 C C . ALA A 1 102 ? -5.649 -1.710 -3.569 1.00 95.31 102 ALA A C 1
ATOM 847 O O . ALA A 1 102 ? -6.376 -2.294 -2.762 1.00 95.31 102 ALA A O 1
ATOM 848 N N . ASP A 1 103 ? -6.126 -0.870 -4.483 1.00 95.06 103 ASP A N 1
ATOM 849 C CA . ASP A 1 103 ? -7.554 -0.670 -4.743 1.00 95.06 103 ASP A CA 1
ATOM 850 C C . ASP A 1 103 ? -8.060 -1.808 -5.634 1.00 95.06 103 ASP A C 1
ATOM 852 O O . ASP A 1 103 ? -7.606 -1.971 -6.765 1.00 95.06 103 ASP A O 1
ATOM 856 N N . THR A 1 104 ? -9.005 -2.602 -5.139 1.00 95.19 104 THR A N 1
ATOM 857 C CA . THR A 1 104 ? -9.538 -3.770 -5.854 1.00 95.19 104 THR A CA 1
ATOM 858 C C . THR A 1 104 ? -10.432 -3.383 -7.026 1.00 95.19 104 THR A C 1
ATOM 860 O O . THR A 1 104 ? -10.638 -4.191 -7.926 1.00 95.19 104 THR A O 1
ATOM 863 N N . THR A 1 105 ? -10.934 -2.146 -7.057 1.00 92.44 105 THR A N 1
ATOM 864 C CA . THR A 1 105 ? -11.790 -1.666 -8.150 1.00 92.44 105 THR A CA 1
ATOM 865 C C . THR A 1 105 ? -10.988 -1.231 -9.373 1.00 92.44 105 THR A C 1
ATOM 867 O O . THR A 1 105 ? -11.443 -1.398 -10.502 1.00 92.44 105 THR A O 1
ATOM 870 N N . THR A 1 106 ? -9.788 -0.687 -9.158 1.00 91.00 106 THR A N 1
ATOM 871 C CA . THR A 1 106 ? -8.932 -0.142 -10.224 1.00 91.00 106 THR A CA 1
ATOM 872 C C . THR A 1 106 ? -7.671 -0.966 -10.468 1.00 91.00 106 THR A C 1
ATOM 874 O O . THR A 1 106 ? -7.021 -0.797 -11.497 1.00 91.00 106 THR A O 1
ATOM 877 N N . GLY A 1 107 ? -7.299 -1.839 -9.530 1.00 90.94 107 GLY A N 1
ATOM 878 C CA . GLY A 1 107 ? -6.047 -2.590 -9.548 1.00 90.94 107 GLY A CA 1
ATOM 879 C C . GLY A 1 107 ? -4.800 -1.745 -9.262 1.00 90.94 107 GLY A C 1
ATOM 880 O O . GLY A 1 107 ? -3.688 -2.232 -9.481 1.00 90.94 107 GLY A O 1
ATOM 881 N N . LYS A 1 108 ? -4.962 -0.489 -8.822 1.00 91.50 108 LYS A N 1
ATOM 882 C CA . LYS A 1 108 ? -3.867 0.463 -8.577 1.00 91.50 108 LYS A CA 1
ATOM 883 C C . LYS A 1 108 ? -3.265 0.328 -7.186 1.00 91.50 108 LYS A C 1
ATOM 885 O O . LYS A 1 108 ? -3.951 -0.057 -6.235 1.00 91.50 108 LYS A O 1
ATOM 890 N N . GLY A 1 109 ? -1.999 0.719 -7.066 1.00 93.75 109 GLY A N 1
ATOM 891 C CA . GLY A 1 109 ? -1.337 0.865 -5.776 1.00 93.75 109 GLY A CA 1
ATOM 892 C C . GLY A 1 109 ? -1.859 2.100 -5.050 1.00 93.75 109 GLY A C 1
ATOM 893 O O . GLY A 1 109 ? -2.017 3.175 -5.625 1.00 93.75 109 GLY A O 1
ATOM 894 N N . VAL A 1 110 ? -2.167 1.941 -3.769 1.00 94.69 110 VAL A N 1
ATOM 895 C CA . VAL A 1 110 ? -2.810 2.977 -2.955 1.00 94.69 110 VAL A CA 1
ATOM 896 C C . VAL A 1 110 ? -1.809 3.596 -2.002 1.00 94.69 110 VAL A C 1
ATOM 898 O O . VAL A 1 110 ? -1.630 4.817 -1.997 1.00 94.69 110 VAL A O 1
ATOM 901 N N . ASN A 1 111 ? -1.148 2.751 -1.214 1.00 94.31 111 ASN A N 1
ATOM 902 C CA . ASN A 1 111 ? -0.182 3.183 -0.221 1.00 94.31 111 ASN A CA 1
ATOM 903 C C . ASN A 1 111 ? 0.785 2.032 0.102 1.00 94.31 111 ASN A C 1
ATOM 905 O O . ASN A 1 111 ? 0.327 0.924 0.374 1.00 94.31 111 ASN A O 1
ATOM 909 N N . ASN A 1 112 ? 2.096 2.277 0.058 1.00 93.69 112 ASN A N 1
ATOM 910 C CA . ASN A 1 112 ? 3.136 1.322 0.472 1.00 93.69 112 ASN A CA 1
ATOM 911 C C . ASN A 1 112 ? 3.989 1.862 1.632 1.00 93.69 112 ASN A C 1
ATOM 913 O O . ASN A 1 112 ? 5.091 1.380 1.890 1.00 93.69 112 ASN A O 1
ATOM 917 N N . ASP A 1 113 ? 3.480 2.877 2.328 1.00 92.31 113 ASP A N 1
ATOM 918 C CA . ASP A 1 113 ? 4.121 3.476 3.482 1.00 92.31 113 ASP A CA 1
ATOM 919 C C . ASP A 1 113 ? 3.827 2.652 4.739 1.00 92.31 113 ASP A C 1
ATOM 921 O O . ASP A 1 113 ? 2.813 2.820 5.418 1.00 92.31 113 ASP A O 1
ATOM 925 N N . HIS A 1 114 ? 4.734 1.721 5.035 1.00 87.06 114 HIS A N 1
ATOM 926 C CA . HIS A 1 114 ? 4.629 0.818 6.181 1.00 87.06 114 HIS A CA 1
ATOM 927 C C . HIS A 1 114 ? 4.458 1.535 7.528 1.00 87.06 114 HIS A C 1
ATOM 929 O O . HIS A 1 114 ? 3.926 0.931 8.458 1.00 87.06 114 HIS A O 1
ATOM 935 N N . PHE A 1 115 ? 4.899 2.792 7.636 1.00 87.81 115 PHE A N 1
ATOM 936 C CA . PHE A 1 115 ? 4.753 3.584 8.846 1.00 87.81 115 PHE A CA 1
ATOM 937 C C . PHE A 1 115 ? 3.342 4.173 8.962 1.00 87.81 115 PHE A C 1
ATOM 939 O O . PHE A 1 115 ? 2.690 4.039 9.997 1.00 87.81 115 PHE A O 1
ATOM 946 N N . TRP A 1 116 ? 2.832 4.771 7.884 1.00 90.56 116 TRP A N 1
ATOM 947 C CA . TRP A 1 116 ? 1.524 5.430 7.901 1.00 90.56 116 TRP A CA 1
ATOM 948 C C . TRP A 1 116 ? 0.333 4.476 7.763 1.00 90.56 116 TRP A C 1
ATOM 950 O O . TRP A 1 116 ? -0.748 4.790 8.260 1.00 90.56 116 TRP A O 1
ATOM 960 N N . ILE A 1 117 ? 0.495 3.306 7.137 1.00 93.00 117 ILE A N 1
ATOM 961 C CA . ILE A 1 117 ? -0.594 2.326 6.975 1.00 93.00 117 ILE A CA 1
ATOM 962 C C . ILE A 1 117 ? -1.250 1.954 8.323 1.00 93.00 117 ILE A C 1
ATOM 964 O O . ILE A 1 117 ? -2.472 2.107 8.432 1.00 93.00 117 ILE A O 1
ATOM 968 N N . PRO A 1 118 ? -0.504 1.533 9.368 1.00 92.25 118 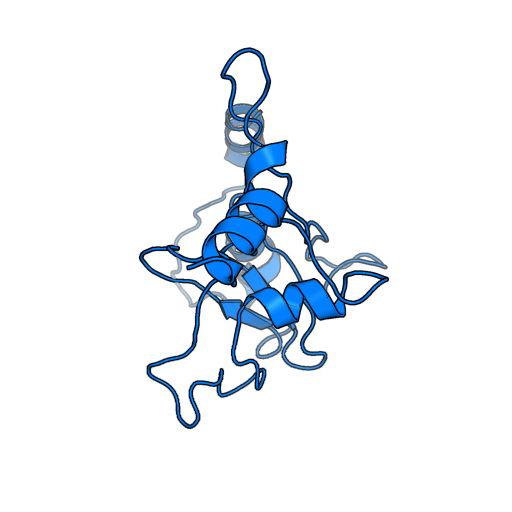PRO A N 1
ATOM 969 C CA . PRO A 1 118 ? -1.086 1.265 10.685 1.00 92.25 118 PRO A CA 1
ATOM 970 C C . PRO A 1 118 ? -1.794 2.480 11.294 1.00 92.25 118 PRO A C 1
ATOM 972 O O . PRO A 1 118 ? -2.868 2.339 11.875 1.00 92.25 118 PRO A O 1
ATOM 975 N N . VAL A 1 119 ? -1.239 3.683 11.114 1.00 92.62 119 VAL A N 1
ATOM 976 C CA . VAL A 1 119 ? -1.849 4.923 11.616 1.00 92.62 119 VAL A CA 1
ATOM 977 C C . VAL A 1 119 ? -3.203 5.173 10.953 1.00 92.62 119 VAL A C 1
ATOM 979 O O . VAL A 1 119 ? -4.166 5.532 11.634 1.00 92.62 119 VAL A O 1
ATOM 982 N N . TYR A 1 120 ? -3.326 4.944 9.642 1.00 93.69 120 TYR A N 1
ATOM 983 C CA . TYR A 1 120 ? -4.615 5.054 8.957 1.00 93.69 120 TYR A CA 1
ATOM 984 C C . TYR A 1 120 ? -5.628 4.037 9.470 1.00 93.69 120 TYR A C 1
ATOM 986 O O . TYR A 1 120 ? -6.798 4.393 9.628 1.00 93.69 120 TYR A O 1
ATOM 994 N N . PHE A 1 121 ? -5.199 2.805 9.761 1.00 94.56 121 PHE A N 1
ATOM 995 C CA . PHE A 1 121 ? -6.080 1.800 10.352 1.00 94.56 121 PHE A CA 1
ATOM 996 C C . PHE A 1 121 ? -6.626 2.265 11.708 1.00 94.56 121 PHE A C 1
ATOM 998 O O . PHE A 1 121 ? -7.838 2.319 11.891 1.00 94.56 121 PHE A O 1
ATOM 1005 N N . GLU A 1 122 ? -5.765 2.745 12.603 1.00 93.62 122 GLU A N 1
ATOM 1006 C CA . GLU A 1 122 ? -6.179 3.201 13.937 1.00 93.62 122 GLU A CA 1
ATOM 1007 C C . GLU A 1 122 ? -7.039 4.477 13.933 1.00 93.62 122 GLU A C 1
ATOM 1009 O O . GLU A 1 122 ? -7.827 4.713 14.851 1.00 93.62 122 GLU A O 1
ATOM 1014 N N . THR A 1 123 ? -6.922 5.318 12.902 1.00 91.50 123 THR A N 1
ATOM 1015 C CA . THR A 1 123 ? -7.599 6.624 12.859 1.00 91.50 123 THR A CA 1
ATOM 1016 C C . THR A 1 123 ? -8.823 6.629 11.950 1.00 91.50 123 THR A C 1
ATOM 1018 O O . THR A 1 123 ? -9.945 6.854 12.406 1.00 91.50 123 THR A O 1
ATOM 1021 N N . PHE A 1 124 ? -8.631 6.379 10.659 1.00 93.25 124 PHE A N 1
ATOM 1022 C CA . PHE A 1 124 ? -9.669 6.514 9.642 1.00 93.25 124 PHE A CA 1
ATOM 1023 C C . PHE A 1 124 ? -10.551 5.274 9.528 1.00 93.25 124 PHE A C 1
ATOM 1025 O O . PHE A 1 124 ? -11.743 5.403 9.247 1.00 93.25 124 PHE A O 1
ATOM 1032 N N . TRP A 1 125 ? -9.997 4.089 9.792 1.00 94.56 125 TRP A N 1
ATOM 1033 C CA . TRP A 1 125 ? -10.740 2.828 9.757 1.00 94.56 125 TRP A CA 1
ATOM 1034 C C . TRP A 1 125 ? -11.398 2.461 11.090 1.00 94.56 125 TRP A C 1
ATOM 1036 O O . TRP A 1 125 ? -12.143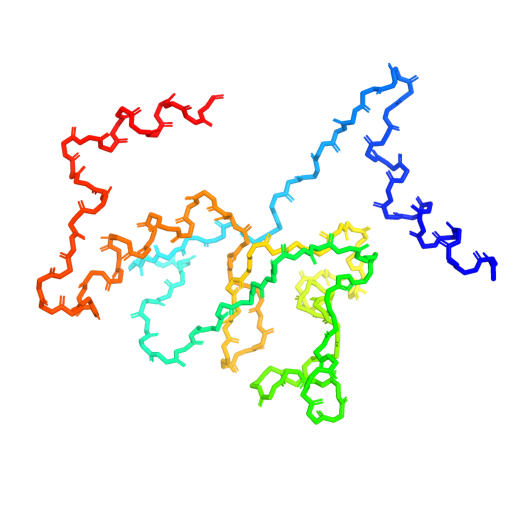 1.482 11.148 1.00 94.56 125 TRP A O 1
ATOM 1046 N N . LYS A 1 126 ? -11.238 3.298 12.122 1.00 93.06 126 LYS A N 1
ATOM 1047 C CA . LYS A 1 126 ? -11.860 3.147 13.443 1.00 93.06 126 LYS A CA 1
ATOM 1048 C C . LYS A 1 126 ? -13.360 2.799 13.419 1.00 93.06 126 LYS A C 1
ATOM 1050 O O . LYS A 1 126 ? -13.758 1.939 14.201 1.00 93.06 126 LYS A O 1
ATOM 1055 N N . PRO A 1 127 ? -14.211 3.367 12.533 1.00 93.62 127 PRO A N 1
ATOM 1056 C CA . PRO A 1 127 ? -15.625 2.978 12.451 1.00 93.62 127 PRO A CA 1
ATOM 1057 C C . PRO A 1 127 ? -15.873 1.505 12.085 1.00 93.62 127 PRO A C 1
ATOM 1059 O O . PRO A 1 127 ? -16.971 1.005 12.307 1.00 93.62 127 PRO A O 1
ATOM 1062 N N . TYR A 1 128 ? -14.876 0.818 11.520 1.00 94.38 128 TYR A N 1
ATOM 1063 C CA . TYR A 1 128 ? -14.935 -0.595 11.140 1.00 94.38 128 TYR A CA 1
ATOM 1064 C C . TYR A 1 128 ? -14.287 -1.525 12.176 1.00 94.38 128 TYR A C 1
ATOM 1066 O O . TYR A 1 128 ? -14.258 -2.742 11.979 1.00 94.38 128 TYR A O 1
ATOM 1074 N N . HIS A 1 129 ? -13.752 -0.983 13.273 1.00 95.56 129 HIS A N 1
ATOM 1075 C CA . HIS A 1 129 ? -13.167 -1.792 14.335 1.00 95.56 129 HIS A CA 1
ATOM 1076 C C . HIS A 1 129 ? -14.256 -2.566 15.082 1.00 95.56 129 HIS A C 1
ATOM 1078 O O . HIS A 1 129 ? -15.376 -2.091 15.273 1.00 95.56 129 HIS A O 1
ATOM 1084 N N . LYS A 1 130 ? -13.918 -3.782 15.522 1.00 95.56 130 LYS A N 1
ATOM 1085 C CA . LYS A 1 130 ? -14.804 -4.572 16.383 1.00 95.56 130 LYS A CA 1
ATOM 1086 C C . LYS A 1 130 ? -14.950 -3.897 17.746 1.00 95.56 130 LYS A C 1
ATOM 1088 O O . LYS A 1 130 ? -14.021 -3.248 18.228 1.00 95.56 130 LYS A O 1
ATOM 1093 N N . GLU A 1 131 ? -16.093 -4.113 18.389 1.00 95.50 131 GLU A N 1
ATOM 1094 C CA . GLU A 1 131 ? -16.290 -3.702 19.778 1.00 95.50 131 GLU A CA 1
ATOM 1095 C C . GLU A 1 131 ? -15.186 -4.297 20.671 1.00 95.50 131 GLU A C 1
ATOM 1097 O O . GLU A 1 131 ? -14.862 -5.482 20.568 1.00 95.50 131 GLU A O 1
ATOM 1102 N N . GLY A 1 132 ? -14.578 -3.456 21.511 1.00 94.56 132 GLY A N 1
ATOM 1103 C CA . GLY A 1 132 ? -13.481 -3.847 22.400 1.00 94.56 132 GLY A CA 1
ATOM 1104 C C . GLY A 1 132 ? -12.090 -3.910 21.756 1.00 94.56 132 GLY A C 1
ATOM 1105 O O . GLY A 1 132 ? -11.151 -4.329 22.431 1.00 94.56 132 GLY A O 1
ATOM 1106 N N . ALA A 1 133 ? -11.922 -3.502 20.491 1.00 95.25 133 ALA A N 1
ATOM 1107 C CA . ALA A 1 133 ? -10.590 -3.338 19.905 1.00 95.25 133 ALA A CA 1
ATOM 1108 C C . ALA A 1 133 ? -9.754 -2.324 20.723 1.00 95.25 133 ALA A C 1
ATOM 1110 O O . ALA A 1 133 ? -10.291 -1.287 21.124 1.00 95.25 133 ALA A O 1
ATOM 1111 N N . PRO A 1 134 ? -8.466 -2.611 20.999 1.00 94.38 134 PRO A N 1
ATOM 1112 C CA . PRO A 1 134 ? -7.609 -1.699 21.750 1.00 94.38 134 PRO A CA 1
ATOM 1113 C C . PRO A 1 134 ? -7.347 -0.410 20.960 1.00 94.38 134 PRO A C 1
ATOM 1115 O O . PRO A 1 134 ? -7.280 -0.438 19.737 1.00 94.38 134 PRO A O 1
ATOM 1118 N N . GLU A 1 135 ? -7.153 0.707 21.665 1.00 91.94 135 GLU A N 1
ATOM 1119 C CA . GLU A 1 135 ? -6.680 1.957 21.061 1.00 91.94 135 GLU A CA 1
ATOM 1120 C C . GLU A 1 135 ? -5.148 1.929 20.997 1.00 91.94 135 GLU A C 1
ATOM 1122 O O . GLU A 1 135 ? -4.490 2.055 22.033 1.00 91.94 135 GLU A O 1
ATOM 1127 N N . LEU A 1 136 ? -4.568 1.752 19.805 1.00 91.62 136 LEU A N 1
ATOM 1128 C CA . LEU A 1 136 ? -3.106 1.683 19.649 1.00 91.62 136 LEU A CA 1
ATOM 1129 C C . LEU A 1 136 ? -2.472 3.042 19.317 1.00 91.62 136 LEU A C 1
ATOM 1131 O O . LEU A 1 136 ? -1.265 3.215 19.491 1.00 91.62 136 LEU A O 1
ATOM 1135 N N . TYR A 1 137 ? -3.277 4.016 18.875 1.00 90.50 137 TYR A N 1
ATOM 1136 C CA . TYR A 1 137 ? -2.810 5.347 18.468 1.00 90.50 137 TYR A CA 1
ATOM 1137 C C . TYR A 1 137 ? -3.627 6.505 19.096 1.00 90.50 137 TYR A C 1
ATOM 1139 O O . TYR A 1 137 ? -4.278 7.299 18.389 1.00 90.50 137 TYR A O 1
ATOM 1147 N N . PRO A 1 138 ? -3.620 6.609 20.442 1.00 90.38 138 PRO A N 1
ATOM 1148 C CA . PRO A 1 138 ? -4.423 7.581 21.178 1.00 90.38 138 PRO A CA 1
ATOM 1149 C C . PRO A 1 138 ? -3.979 9.019 20.889 1.00 90.38 138 PRO A C 1
ATOM 1151 O O . PRO A 1 138 ? -2.789 9.301 20.747 1.00 90.38 138 PRO A O 1
ATOM 1154 N N . ALA A 1 139 ? -4.945 9.941 20.812 1.00 88.38 139 ALA A N 1
ATOM 1155 C CA . ALA A 1 139 ? -4.731 11.321 20.365 1.00 88.38 139 ALA A CA 1
ATOM 1156 C C . ALA A 1 139 ? -3.656 12.067 21.173 1.00 88.38 139 ALA A C 1
ATOM 1158 O O . ALA A 1 139 ? -2.871 12.823 20.605 1.00 88.38 139 ALA A O 1
ATOM 1159 N N . GLU A 1 140 ? -3.594 11.820 22.478 1.00 89.00 140 GLU A N 1
ATOM 1160 C CA . GLU A 1 140 ? -2.643 12.439 23.396 1.00 89.00 140 GLU A CA 1
ATOM 1161 C C . GLU A 1 140 ? -1.181 12.003 23.197 1.00 89.00 140 GLU A C 1
ATOM 1163 O O . GLU A 1 140 ? -0.283 12.748 23.587 1.00 89.00 140 GLU A O 1
ATOM 1168 N N . LEU A 1 141 ? -0.919 10.843 22.578 1.00 86.19 141 LEU A N 1
ATOM 1169 C CA . LEU A 1 141 ? 0.444 10.327 22.365 1.00 86.19 141 LEU A CA 1
ATOM 1170 C C . LEU A 1 141 ? 0.961 10.519 20.935 1.00 86.19 141 LEU A C 1
ATOM 1172 O O . LEU A 1 141 ? 2.152 10.322 20.699 1.00 86.19 141 LEU A O 1
ATOM 1176 N N . ARG A 1 142 ? 0.108 10.949 19.996 1.00 86.44 142 ARG A N 1
ATOM 1177 C CA . ARG A 1 142 ? 0.448 10.997 18.562 1.00 86.44 142 ARG A CA 1
ATOM 1178 C C . ARG A 1 142 ? 1.685 11.821 18.271 1.00 86.44 142 ARG A C 1
ATOM 1180 O O . ARG A 1 142 ? 2.581 11.332 17.603 1.00 86.44 142 ARG A O 1
ATOM 1187 N N . LYS A 1 143 ? 1.768 13.024 18.845 1.00 79.81 143 LYS A N 1
ATOM 1188 C CA . LYS A 1 143 ? 2.907 13.920 18.623 1.00 79.81 143 LYS A CA 1
ATOM 1189 C C . LYS A 1 143 ? 4.233 13.287 19.063 1.00 79.81 143 LYS A C 1
ATOM 1191 O O . LYS A 1 143 ? 5.211 13.351 18.339 1.00 79.81 143 LYS A O 1
ATOM 1196 N N . LEU A 1 144 ? 4.249 12.625 20.223 1.00 69.94 144 LEU A N 1
ATOM 1197 C CA . LEU A 1 144 ? 5.437 11.920 20.715 1.00 69.94 144 LEU A CA 1
ATOM 1198 C C . LEU A 1 144 ? 5.824 10.746 19.803 1.00 69.94 144 LEU A C 1
ATOM 1200 O O . LEU A 1 144 ? 7.006 10.469 19.631 1.00 69.94 144 LEU A O 1
ATOM 1204 N N . GLN A 1 145 ? 4.832 10.047 19.250 1.00 71.19 145 GLN A N 1
ATOM 1205 C CA . GLN A 1 145 ? 5.058 8.936 18.333 1.00 71.19 145 GLN A CA 1
ATOM 1206 C C . GLN A 1 145 ? 5.577 9.450 16.983 1.00 71.19 145 GLN A C 1
ATOM 1208 O O . GLN A 1 145 ? 6.611 8.973 16.540 1.00 71.19 145 GLN A O 1
ATOM 1213 N N . GLU A 1 146 ? 4.947 10.458 16.374 1.00 78.31 146 GLU A N 1
ATOM 1214 C CA . GLU A 1 146 ? 5.371 11.065 15.099 1.00 78.31 146 GLU A CA 1
ATOM 1215 C C . GLU A 1 146 ? 6.801 11.621 15.171 1.00 78.31 146 GLU A C 1
ATOM 1217 O O . GLU A 1 146 ? 7.627 11.260 14.337 1.00 78.31 146 GLU A O 1
ATOM 1222 N N . ASP A 1 147 ? 7.125 12.388 16.219 1.00 71.19 147 ASP A N 1
ATOM 1223 C CA . ASP A 1 147 ? 8.459 12.978 16.416 1.00 71.19 147 ASP A CA 1
ATOM 1224 C C . ASP A 1 147 ? 9.563 11.912 16.617 1.00 71.19 147 ASP A C 1
ATOM 1226 O O . ASP A 1 147 ? 10.743 12.191 16.426 1.00 71.19 147 ASP A O 1
ATOM 1230 N N . SER A 1 148 ? 9.214 10.682 17.021 1.00 61.66 148 SER A N 1
ATOM 1231 C CA . SER A 1 148 ? 10.187 9.593 17.223 1.00 61.66 148 SER A CA 1
ATOM 1232 C C . SER A 1 148 ? 10.606 8.870 15.936 1.00 61.66 148 SER A C 1
ATOM 1234 O O . SER A 1 148 ? 11.473 7.993 15.981 1.00 61.66 148 SER A O 1
ATOM 1236 N N . HIS A 1 149 ? 9.986 9.218 14.805 1.00 58.84 149 HIS A N 1
ATOM 1237 C CA . HIS A 1 149 ? 10.189 8.575 13.506 1.00 58.84 149 HIS A CA 1
ATOM 1238 C C . HIS A 1 149 ? 10.803 9.500 12.437 1.00 58.84 149 HIS A C 1
ATOM 1240 O O . HIS A 1 149 ? 10.979 9.052 11.301 1.00 58.84 149 HIS A O 1
ATOM 1246 N N . GLU A 1 150 ? 11.158 10.740 12.800 1.00 50.47 150 GLU A N 1
ATOM 1247 C CA . GLU A 1 150 ? 12.017 11.651 12.015 1.00 50.47 150 GLU A CA 1
ATOM 1248 C C . GLU A 1 150 ? 13.509 11.459 12.338 1.00 50.47 150 GLU A C 1
ATOM 1250 O O . GLU A 1 150 ? 14.323 11.516 11.385 1.00 50.47 150 GLU A O 1
#

InterPro domains:
  IPR016639 Glutathione S-transferase Omega/GSH [PTHR32419] (59-143)

Secondary structure (DSSP, 8-state):
-HHHHHHHHHHHGGGB-TTS-B-PPPPS--PPEESSTTSEE--TTSEEEE--S----TT--B-TTSGGGS-TTT--SBTHHHHHHHSTTS---S---SSEEEETTT--EEE--TTHHHHHHHHTSGGGSPTT---SS-TTTHHHHHHTT-

Sequence (150 aa):
MAEGIEVFENTFRHQIQADGKIKVQDNFFKKKFGREEGEWPVEAGRYRLLWMPACSHVHGWVFTEDPDEKDPVLGIHYLKEIYDRDTPDGDYKERPTVPILADTTTGKGVNNDHFWIPVYFETFWKPYHKEGAPELYPAELRKLQEDSHE